Protein AF-A0A2U0UFP4-F1 (afdb_monomer)

Foldseek 3Di:
DAWAADDPDLLCVLVPDDAADKHKYAAAPVCVVVSVVSLVCCCVPPCVVVQKHKDKDAQNLQRMIMIHIHGVVVVVCCVVVVDPPCVCVVVDAPCNNPNDHDDHGDDGD

Radius of gyration: 13.56 Å; Cα contacts (8 Å, |Δi|>4): 170; chains: 1; bounding box: 33×25×34 Å

pLDDT: mean 94.62, std 3.1, range [79.69, 98.25]

Nearest PDB structures (foldseek):
  8b0j-assembly1_L  TM=6.362E-01  e=4.208E+00  Escherichia coli K-12
  8b8m-assembly1_B  TM=3.901E-01  e=4.791E+00  Mus musculus
  8b8q-assembly1_A  TM=4.947E-01  e=9.779E+00  Mus musculus
  7nfx-assembly1_y  TM=3.647E-01  e=8.589E+00  Homo sapiens

Solvent-accessible surface area (backbone atoms only — not comparable to full-atom values): 6210 Å² total; per-residue (Å²): 108,58,45,25,43,82,78,88,52,64,69,57,58,66,68,70,60,47,70,79,38,69,48,33,29,77,40,53,75,90,49,45,64,61,54,51,49,53,47,52,50,40,39,74,75,38,12,77,83,70,45,35,36,67,48,73,52,72,27,82,70,29,30,29,36,38,37,34,28,36,41,52,64,58,50,49,35,30,76,70,64,77,42,68,81,66,58,68,60,76,75,52,35,79,64,58,79,34,61,72,73,74,60,76,68,40,71,43,88

Structure (mmCIF, N/CA/C/O backbone):
data_AF-A0A2U0UFP4-F1
#
_entry.id   AF-A0A2U0UFP4-F1
#
loop_
_atom_site.group_PDB
_atom_site.id
_atom_site.type_symbol
_atom_site.label_atom_id
_atom_site.label_alt_id
_atom_site.label_comp_id
_atom_site.label_asym_id
_atom_site.label_entity_id
_atom_site.label_seq_id
_atom_site.pdbx_PDB_ins_code
_atom_site.Cartn_x
_atom_site.Cartn_y
_atom_site.Cartn_z
_atom_site.occupancy
_atom_site.B_iso_or_equiv
_atom_site.auth_seq_id
_atom_site.auth_comp_id
_atom_site.auth_asym_id
_atom_site.auth_atom_id
_atom_site.pdbx_PDB_model_num
ATOM 1 N N . MET A 1 1 ? 14.805 -4.153 5.432 1.00 79.69 1 MET A N 1
ATOM 2 C CA . MET A 1 1 ? 14.783 -3.542 4.094 1.00 79.69 1 MET A CA 1
ATOM 3 C C . MET A 1 1 ? 13.600 -4.099 3.324 1.00 79.69 1 MET A C 1
ATOM 5 O O . MET A 1 1 ? 13.512 -5.317 3.189 1.00 79.69 1 MET A O 1
ATOM 9 N N . PRO A 1 2 ? 12.617 -3.281 2.926 1.00 85.12 2 PRO A N 1
ATOM 10 C CA . PRO A 1 2 ? 11.565 -3.731 2.022 1.00 85.12 2 PRO A CA 1
ATOM 11 C C . PRO A 1 2 ? 12.150 -4.171 0.670 1.00 85.12 2 PRO A C 1
ATOM 13 O O . PRO A 1 2 ? 12.949 -3.468 0.051 1.00 85.12 2 PRO A O 1
ATOM 16 N N . LYS A 1 3 ? 11.717 -5.346 0.210 1.00 93.56 3 LYS A N 1
ATOM 17 C CA . LYS A 1 3 ? 12.024 -5.893 -1.115 1.00 93.56 3 LYS A CA 1
ATOM 18 C C . LYS A 1 3 ? 10.962 -5.444 -2.120 1.00 93.56 3 LYS A C 1
ATOM 20 O O . LYS A 1 3 ? 9.775 -5.420 -1.793 1.00 93.56 3 LYS A O 1
ATOM 25 N N . VAL A 1 4 ? 11.363 -5.125 -3.348 1.00 95.50 4 VAL A N 1
ATOM 26 C CA . VAL A 1 4 ? 10.435 -4.842 -4.451 1.00 95.50 4 VAL A CA 1
ATOM 27 C C . VAL A 1 4 ? 9.797 -6.147 -4.907 1.00 95.50 4 VAL A C 1
ATOM 29 O O . VAL A 1 4 ? 10.437 -6.995 -5.522 1.00 95.50 4 VAL A O 1
ATOM 32 N N . GLU A 1 5 ? 8.522 -6.334 -4.605 1.00 95.94 5 GLU A N 1
ATOM 33 C CA . GLU A 1 5 ? 7.801 -7.562 -4.910 1.00 95.94 5 GLU A CA 1
ATOM 34 C C . GLU A 1 5 ? 7.333 -7.593 -6.367 1.00 95.94 5 GLU A C 1
ATOM 36 O O . GLU A 1 5 ? 6.822 -6.607 -6.911 1.00 95.94 5 GLU A O 1
ATOM 41 N N . ARG A 1 6 ? 7.438 -8.766 -6.999 1.00 93.56 6 ARG A N 1
ATOM 42 C CA . ARG A 1 6 ? 6.805 -9.032 -8.291 1.00 93.56 6 ARG A CA 1
ATOM 43 C C . ARG A 1 6 ? 5.341 -9.408 -8.071 1.00 93.56 6 ARG A C 1
ATOM 45 O O . ARG A 1 6 ? 5.037 -10.503 -7.605 1.00 93.56 6 ARG A O 1
ATOM 52 N N . VAL A 1 7 ? 4.426 -8.518 -8.446 1.00 93.69 7 VAL A N 1
ATOM 53 C CA . VAL A 1 7 ? 2.986 -8.718 -8.233 1.00 93.69 7 VAL A CA 1
ATOM 54 C C . VAL A 1 7 ? 2.314 -9.252 -9.495 1.00 93.69 7 VAL A C 1
ATOM 56 O O . VAL A 1 7 ? 2.191 -8.551 -10.495 1.00 93.69 7 VAL A O 1
ATOM 59 N N . ILE A 1 8 ? 1.847 -10.501 -9.428 1.00 90.75 8 ILE A N 1
ATOM 60 C CA . ILE A 1 8 ? 1.061 -11.146 -10.497 1.00 90.75 8 ILE A CA 1
ATOM 61 C C . ILE A 1 8 ? -0.445 -10.949 -10.256 1.00 90.75 8 ILE A C 1
ATOM 63 O O . ILE A 1 8 ? -1.197 -10.686 -11.192 1.00 90.75 8 ILE A O 1
ATOM 67 N N . HIS A 1 9 ? -0.880 -11.014 -8.992 1.00 93.94 9 HIS A N 1
ATOM 68 C CA . HIS A 1 9 ? -2.282 -10.879 -8.583 1.00 93.94 9 HIS A CA 1
ATOM 69 C C . HIS A 1 9 ? -2.447 -9.734 -7.566 1.00 93.94 9 HIS A C 1
ATOM 71 O O . HIS A 1 9 ? -2.329 -9.966 -6.360 1.00 93.94 9 HIS A O 1
ATOM 77 N N . PRO A 1 10 ? -2.730 -8.495 -8.019 1.00 93.44 10 PRO A N 1
ATOM 78 C CA . PRO A 1 10 ? -2.808 -7.319 -7.147 1.00 93.44 10 PRO A CA 1
ATOM 79 C C . PRO A 1 10 ? -3.821 -7.446 -6.007 1.00 93.44 10 PRO A C 1
ATOM 81 O O . PRO A 1 10 ? -3.558 -7.023 -4.888 1.00 93.44 10 PRO A O 1
ATOM 84 N N . THR A 1 11 ? -4.969 -8.072 -6.264 1.00 94.06 11 THR A N 1
ATOM 85 C CA . THR A 1 11 ? -6.019 -8.269 -5.257 1.00 94.06 11 THR A CA 1
ATOM 86 C C . THR A 1 11 ? -5.564 -9.184 -4.124 1.00 94.06 11 THR A C 1
ATOM 88 O O . THR A 1 11 ? -5.787 -8.862 -2.959 1.00 94.06 11 THR A O 1
ATOM 91 N N . THR A 1 12 ? -4.898 -10.296 -4.443 1.00 95.31 12 THR A N 1
ATOM 92 C CA . THR A 1 12 ? -4.289 -11.197 -3.453 1.00 95.31 12 THR A CA 1
ATOM 93 C C . THR A 1 12 ? -3.202 -10.472 -2.671 1.00 95.31 12 THR A C 1
ATOM 95 O O . THR A 1 12 ? -3.215 -10.477 -1.444 1.00 95.31 12 THR A O 1
ATOM 98 N N . TRP A 1 13 ? -2.333 -9.744 -3.375 1.00 96.25 13 TRP A N 1
ATOM 99 C CA . TRP A 1 13 ? -1.244 -8.979 -2.772 1.00 96.25 13 TRP A CA 1
ATOM 100 C C . TRP A 1 13 ? -1.727 -7.959 -1.727 1.00 96.25 13 TRP A C 1
ATOM 102 O O . TRP A 1 13 ? -1.170 -7.890 -0.628 1.00 96.25 13 TRP A O 1
ATOM 112 N N . ILE A 1 14 ? -2.809 -7.236 -2.045 1.00 96.19 14 ILE A N 1
ATOM 113 C CA . ILE A 1 14 ? -3.509 -6.298 -1.153 1.00 96.19 14 ILE A CA 1
ATOM 114 C C . ILE A 1 14 ? -4.185 -7.038 0.008 1.00 96.19 14 ILE A C 1
ATOM 116 O O . ILE A 1 14 ? -4.130 -6.579 1.141 1.00 96.19 14 ILE A O 1
ATOM 120 N N . ARG A 1 15 ? -4.833 -8.183 -0.229 1.00 94.88 15 ARG A N 1
ATOM 121 C CA . ARG A 1 15 ? -5.566 -8.910 0.824 1.00 94.88 15 ARG A CA 1
ATOM 122 C C . ARG A 1 15 ? -4.656 -9.589 1.840 1.00 94.88 15 ARG A C 1
ATOM 124 O O . ARG A 1 15 ? -5.043 -9.697 3.001 1.00 94.88 15 ARG A O 1
ATOM 131 N N . GLU A 1 16 ? -3.479 -10.041 1.430 1.00 95.00 16 GLU A N 1
ATOM 132 C CA . GLU A 1 16 ? -2.573 -10.841 2.264 1.00 95.00 16 GLU A CA 1
ATOM 133 C C . GLU A 1 16 ? -1.566 -10.009 3.068 1.00 95.00 16 GLU A C 1
ATOM 135 O O . GLU A 1 16 ? -0.844 -10.559 3.889 1.00 95.00 16 GLU A O 1
ATOM 140 N N . ILE A 1 17 ? -1.507 -8.687 2.886 1.00 96.56 17 ILE A N 1
ATOM 141 C CA . ILE A 1 17 ? -0.658 -7.828 3.726 1.00 96.56 17 ILE A CA 1
ATOM 142 C C . ILE A 1 17 ? -1.103 -7.860 5.198 1.00 96.56 17 ILE A C 1
ATOM 144 O O . ILE A 1 17 ? -2.298 -7.784 5.492 1.00 96.56 17 ILE A O 1
ATOM 148 N N . HIS A 1 18 ? -0.167 -7.958 6.138 1.00 97.06 18 HIS A N 1
ATOM 149 C CA . HIS A 1 18 ? -0.463 -7.949 7.574 1.00 97.06 18 HIS A CA 1
ATOM 150 C C . HIS A 1 18 ? -0.327 -6.549 8.179 1.00 97.06 18 HIS A C 1
ATOM 152 O O . HIS A 1 18 ? 0.446 -5.734 7.689 1.00 97.06 18 HIS A O 1
ATOM 158 N N . VAL A 1 19 ? -1.065 -6.266 9.258 1.00 97.69 19 VAL A N 1
ATOM 159 C CA . VAL A 1 19 ? -0.928 -5.001 10.003 1.00 97.69 19 VAL A CA 1
ATOM 160 C C . VAL A 1 19 ? 0.533 -4.797 10.418 1.00 97.69 19 VAL A C 1
ATOM 162 O O . VAL A 1 19 ? 1.174 -5.725 10.904 1.00 97.69 19 VAL A O 1
ATOM 165 N N . GLY A 1 20 ? 1.056 -3.589 10.208 1.00 96.88 20 GLY A N 1
ATOM 166 C CA . GLY A 1 20 ? 2.456 -3.239 10.443 1.00 96.88 20 GLY A CA 1
ATOM 167 C C . GLY A 1 20 ? 3.401 -3.579 9.287 1.00 96.88 20 GLY A C 1
ATOM 168 O O . GLY A 1 20 ? 4.575 -3.217 9.340 1.00 96.88 20 GLY A O 1
ATOM 169 N N . GLN A 1 21 ? 2.925 -4.249 8.233 1.00 97.38 21 GLN A N 1
ATOM 170 C CA . GLN A 1 21 ? 3.750 -4.626 7.089 1.00 97.38 21 GLN A CA 1
ATOM 171 C C . GLN A 1 21 ? 3.775 -3.521 6.029 1.00 97.38 21 GLN A C 1
ATOM 173 O O . GLN A 1 21 ? 2.735 -2.976 5.656 1.00 97.38 21 GLN A O 1
ATOM 178 N N . LEU A 1 22 ? 4.972 -3.249 5.505 1.00 97.38 22 LEU A N 1
ATOM 179 C CA . LEU A 1 22 ? 5.208 -2.458 4.300 1.00 97.38 22 LEU A CA 1
ATOM 180 C C . LEU A 1 22 ? 5.466 -3.407 3.124 1.00 97.38 22 LEU A C 1
ATOM 182 O O . LEU A 1 22 ? 6.302 -4.303 3.236 1.00 97.38 22 LEU A O 1
ATOM 186 N N . LYS A 1 23 ? 4.785 -3.189 1.998 1.00 97.38 23 LYS A N 1
ATOM 187 C CA . LYS A 1 23 ? 5.077 -3.866 0.728 1.00 97.38 23 LYS A CA 1
ATOM 188 C C . LYS A 1 23 ? 5.280 -2.847 -0.382 1.00 97.38 23 LYS A C 1
ATOM 190 O O . LYS A 1 23 ? 4.606 -1.816 -0.408 1.00 97.38 23 LYS A O 1
ATOM 195 N N . ILE A 1 24 ? 6.187 -3.141 -1.310 1.00 97.69 24 ILE A N 1
ATOM 196 C CA . ILE A 1 24 ? 6.508 -2.264 -2.441 1.00 97.69 24 ILE A CA 1
ATOM 197 C C . ILE A 1 24 ? 6.477 -3.076 -3.729 1.00 97.69 24 ILE A C 1
ATOM 199 O O . ILE A 1 24 ? 6.933 -4.213 -3.756 1.00 97.69 24 ILE A O 1
ATOM 203 N N . THR A 1 25 ? 5.953 -2.499 -4.805 1.00 97.25 25 THR A N 1
ATOM 204 C CA . THR A 1 25 ? 5.999 -3.100 -6.140 1.00 97.25 25 THR A CA 1
ATOM 205 C C . THR A 1 25 ? 6.113 -2.030 -7.221 1.00 97.25 25 THR A C 1
ATOM 207 O O . THR A 1 25 ? 5.700 -0.882 -7.025 1.00 97.25 25 THR A O 1
ATOM 210 N N . ASN A 1 26 ? 6.657 -2.404 -8.376 1.00 96.81 26 ASN A N 1
ATOM 211 C CA . ASN A 1 26 ? 6.679 -1.536 -9.545 1.00 96.81 26 ASN A CA 1
ATOM 212 C C . ASN A 1 26 ? 5.297 -1.528 -10.205 1.00 96.81 26 ASN A C 1
ATOM 214 O O . ASN A 1 26 ? 4.739 -2.572 -10.544 1.00 96.81 26 ASN A O 1
ATOM 218 N N . VAL A 1 27 ? 4.748 -0.332 -10.400 1.00 95.38 27 VAL A N 1
ATOM 219 C CA . VAL A 1 27 ? 3.452 -0.105 -11.043 1.00 95.38 27 VAL A CA 1
ATOM 220 C C . VAL A 1 27 ? 3.650 1.006 -12.053 1.00 95.38 27 VAL A C 1
ATOM 222 O O . VAL A 1 27 ? 4.016 2.120 -11.689 1.00 95.38 27 VAL A O 1
ATOM 225 N N . SER A 1 28 ? 3.411 0.710 -13.325 1.00 93.88 28 SER A N 1
ATOM 226 C CA . SER A 1 28 ? 3.473 1.719 -14.375 1.00 93.88 28 SER A CA 1
ATOM 227 C C . SER A 1 28 ? 2.374 2.770 -14.195 1.00 93.88 28 SER A C 1
ATOM 229 O O . SER A 1 28 ? 1.303 2.500 -13.639 1.00 93.88 28 SER A O 1
ATOM 231 N N . LEU A 1 29 ? 2.632 3.991 -14.668 1.00 94.12 29 LEU A N 1
ATOM 232 C CA . LEU A 1 29 ? 1.746 5.135 -14.448 1.00 94.12 29 LEU A CA 1
ATOM 233 C C . LEU A 1 29 ? 0.318 4.905 -14.969 1.00 94.12 29 LEU A C 1
ATOM 235 O O . LEU A 1 29 ? -0.640 5.298 -14.306 1.00 94.12 29 LEU A O 1
ATOM 239 N N . ASP A 1 30 ? 0.171 4.215 -16.099 1.00 94.50 30 ASP A N 1
ATOM 240 C CA . ASP A 1 30 ? -1.113 3.831 -16.701 1.00 94.50 30 ASP A CA 1
ATOM 241 C C . ASP A 1 30 ? -1.936 2.879 -15.815 1.00 94.50 30 ASP A C 1
ATOM 243 O O . ASP A 1 30 ? -3.164 2.886 -15.868 1.00 94.50 30 ASP A O 1
ATOM 247 N N . LYS A 1 31 ? -1.282 2.104 -14.941 1.00 93.62 31 LYS A N 1
ATOM 248 C CA . LYS A 1 31 ? -1.933 1.152 -14.025 1.00 93.62 31 LYS A CA 1
ATOM 249 C C . LYS A 1 31 ? -2.168 1.712 -12.628 1.00 93.62 31 LYS A C 1
ATOM 251 O O . LYS A 1 31 ? -2.872 1.079 -11.837 1.00 93.62 31 LYS A O 1
ATOM 256 N N . ARG A 1 32 ? -1.627 2.895 -12.314 1.00 95.06 32 ARG A N 1
ATOM 257 C CA . ARG A 1 32 ? -1.739 3.538 -10.994 1.00 95.06 32 ARG A CA 1
ATOM 258 C C . ARG A 1 32 ? -3.186 3.589 -10.5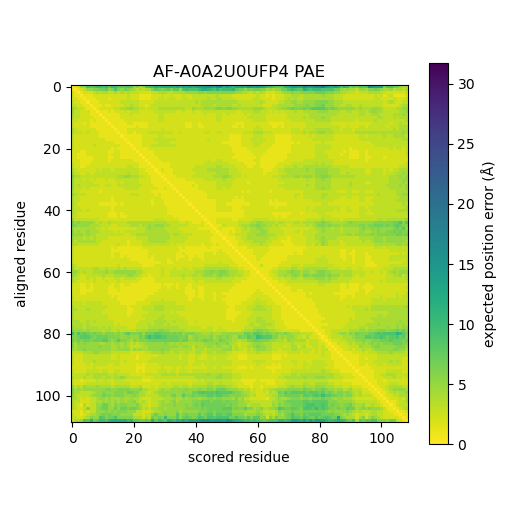10 1.00 95.06 32 ARG A C 1
ATOM 260 O O . ARG A 1 32 ? -3.471 3.166 -9.393 1.00 95.06 32 ARG A O 1
ATOM 267 N N . HIS A 1 33 ? -4.094 4.107 -11.336 1.00 95.56 33 HIS A N 1
ATOM 268 C CA . HIS A 1 33 ? -5.492 4.284 -10.938 1.00 95.56 33 HIS A CA 1
ATOM 269 C C . HIS A 1 33 ? -6.188 2.957 -10.642 1.00 95.56 33 HIS A C 1
ATOM 271 O O . HIS A 1 33 ? -6.930 2.875 -9.668 1.00 95.56 33 HIS A O 1
ATOM 277 N N . SER A 1 34 ? -5.888 1.901 -11.400 1.00 95.12 34 SER A N 1
ATOM 278 C CA . SER A 1 34 ? -6.426 0.565 -11.138 1.00 95.12 34 SER A CA 1
ATOM 279 C C . SER A 1 34 ? -6.013 0.050 -9.759 1.00 95.12 34 SER A C 1
ATOM 281 O O . SER A 1 34 ? -6.860 -0.435 -9.016 1.00 95.12 34 SER A O 1
ATOM 283 N N . PHE A 1 35 ? -4.739 0.199 -9.377 1.00 95.88 35 PHE A N 1
ATOM 284 C CA . PHE A 1 35 ? -4.269 -0.192 -8.042 1.00 95.88 35 PHE A CA 1
ATOM 285 C C . PHE A 1 35 ? -4.914 0.638 -6.931 1.00 95.88 35 PHE A C 1
ATOM 287 O O . PHE A 1 35 ? -5.369 0.078 -5.936 1.00 95.88 35 PHE A O 1
ATOM 294 N N . VAL A 1 36 ? -4.984 1.959 -7.108 1.00 94.81 36 VAL A N 1
ATOM 295 C CA . VAL A 1 36 ? -5.617 2.854 -6.129 1.00 94.81 36 VAL A CA 1
ATOM 296 C C . VAL A 1 36 ? -7.080 2.473 -5.919 1.00 94.81 36 VAL A C 1
ATOM 298 O O . VAL A 1 36 ? -7.504 2.334 -4.776 1.00 94.81 36 VAL A O 1
ATOM 301 N N . ASN A 1 37 ? -7.824 2.213 -6.996 1.00 97.06 37 ASN A N 1
ATOM 302 C CA . ASN A 1 37 ? -9.220 1.792 -6.905 1.00 97.06 37 ASN A CA 1
ATOM 303 C C . ASN A 1 37 ? -9.362 0.459 -6.161 1.00 97.06 37 ASN A C 1
ATOM 305 O O . ASN A 1 37 ? -10.199 0.358 -5.273 1.00 97.06 37 ASN A O 1
ATOM 309 N N . MET A 1 38 ? -8.501 -0.530 -6.433 1.00 96.56 38 MET A N 1
ATOM 310 C CA . MET A 1 38 ? -8.523 -1.804 -5.700 1.00 96.56 38 MET A CA 1
ATOM 311 C C . MET A 1 38 ? -8.279 -1.624 -4.195 1.00 96.56 38 MET A C 1
ATOM 313 O O . MET A 1 38 ? -8.911 -2.303 -3.388 1.00 96.56 38 MET A O 1
ATOM 317 N N . ILE A 1 39 ? -7.378 -0.716 -3.808 1.00 97.44 39 ILE A N 1
ATOM 318 C CA . ILE A 1 39 ? -7.100 -0.404 -2.398 1.00 97.44 39 ILE A CA 1
ATOM 319 C C . ILE A 1 39 ? -8.295 0.314 -1.762 1.00 97.44 39 ILE A C 1
ATOM 321 O O . ILE A 1 39 ? -8.716 -0.044 -0.662 1.00 97.44 39 ILE A O 1
ATOM 325 N N . SER A 1 40 ? -8.877 1.296 -2.454 1.00 96.62 40 SER A N 1
ATOM 326 C CA . SER A 1 40 ? -10.077 2.002 -1.996 1.00 96.62 40 SER A CA 1
ATOM 327 C C . SER A 1 40 ? -11.264 1.054 -1.817 1.00 96.62 40 SER A C 1
ATOM 329 O O . SER A 1 40 ? -11.919 1.093 -0.774 1.00 96.62 40 SER A O 1
ATOM 331 N N . ASP A 1 41 ? -11.501 0.166 -2.781 1.00 97.00 41 ASP A N 1
ATOM 332 C CA . ASP A 1 41 ? -12.551 -0.851 -2.717 1.00 97.00 41 ASP A CA 1
ATOM 333 C C . ASP A 1 41 ? -12.296 -1.842 -1.578 1.00 97.00 41 ASP A C 1
ATOM 335 O O . ASP A 1 41 ? -13.214 -2.168 -0.826 1.00 97.00 41 ASP A O 1
ATOM 339 N N . TYR A 1 42 ? -11.045 -2.276 -1.381 1.00 97.19 42 TYR A N 1
ATOM 340 C CA . TYR A 1 42 ? -10.675 -3.112 -0.240 1.00 97.19 42 TYR A CA 1
ATOM 341 C C . TYR A 1 42 ? -10.999 -2.424 1.091 1.00 97.19 42 TYR A C 1
ATOM 343 O O . TYR A 1 42 ? -11.707 -2.996 1.920 1.00 97.19 42 TYR A O 1
ATOM 351 N N . ASN A 1 43 ? -10.536 -1.189 1.290 1.00 97.31 43 ASN A N 1
ATOM 352 C CA . ASN A 1 43 ? -10.753 -0.448 2.533 1.00 97.31 43 ASN A CA 1
ATOM 353 C C . ASN A 1 43 ? -12.244 -0.226 2.811 1.00 97.31 43 ASN A C 1
ATOM 355 O O . ASN A 1 43 ? -12.682 -0.371 3.951 1.00 97.31 43 ASN A O 1
ATOM 359 N N . ARG A 1 44 ? -13.030 0.086 1.774 1.00 95.75 44 ARG A N 1
ATOM 360 C CA . ARG A 1 44 ? -14.473 0.318 1.886 1.00 95.75 44 ARG A CA 1
ATOM 361 C C . ARG A 1 44 ? -15.258 -0.963 2.164 1.00 95.75 44 ARG A C 1
ATOM 363 O O . ARG A 1 44 ? -16.155 -0.944 3.001 1.00 95.75 4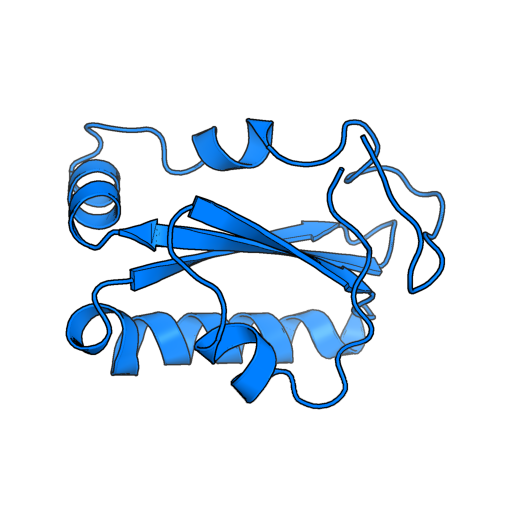4 ARG A O 1
ATOM 370 N N . SER A 1 45 ? -14.976 -2.045 1.440 1.00 93.69 45 SER A N 1
ATOM 371 C CA . SER A 1 45 ? -15.792 -3.267 1.480 1.00 93.69 45 SER A CA 1
ATOM 372 C C . SER A 1 45 ? -15.319 -4.290 2.507 1.00 93.69 45 SER A C 1
ATOM 374 O O . SER A 1 45 ? -16.138 -5.029 3.043 1.00 93.69 45 SER A O 1
ATOM 376 N N . TRP A 1 46 ? -14.014 -4.356 2.768 1.00 93.94 46 TRP A N 1
ATOM 377 C CA . TRP A 1 46 ? -13.398 -5.414 3.570 1.00 93.94 46 TRP A CA 1
ATOM 378 C C . TRP A 1 46 ? -12.595 -4.903 4.757 1.00 93.94 46 TRP A C 1
ATOM 380 O O . TRP A 1 46 ? -12.401 -5.676 5.689 1.00 93.94 46 TRP A O 1
ATOM 390 N N . GLY A 1 47 ? -12.153 -3.643 4.764 1.00 93.75 47 GLY A N 1
ATOM 391 C CA . GLY A 1 47 ? -11.222 -3.148 5.781 1.00 93.75 47 GLY A CA 1
ATOM 392 C C . GLY A 1 47 ? -11.729 -3.333 7.214 1.00 93.75 47 GLY A C 1
ATOM 393 O O . GLY A 1 47 ? -11.043 -3.915 8.052 1.00 93.75 47 GLY A O 1
ATOM 394 N N . ALA A 1 48 ? -12.987 -2.955 7.467 1.00 92.75 48 ALA A N 1
ATOM 395 C CA . ALA A 1 48 ? -13.622 -3.134 8.774 1.00 92.75 48 ALA A CA 1
ATOM 396 C C . ALA A 1 48 ? -13.810 -4.615 9.156 1.00 92.75 48 ALA A C 1
ATOM 398 O O . ALA A 1 48 ? -13.568 -4.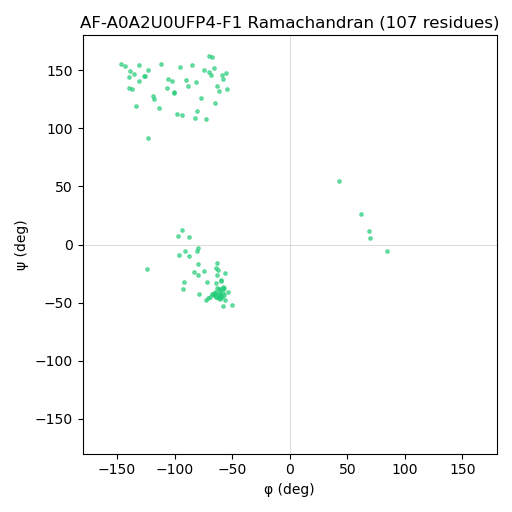988 10.299 1.00 92.75 48 ALA A O 1
ATOM 399 N N . ILE A 1 49 ? -14.199 -5.467 8.199 1.00 94.12 49 ILE A N 1
ATOM 400 C CA . ILE A 1 49 ? -14.409 -6.910 8.421 1.00 94.12 49 ILE A CA 1
ATOM 401 C C . ILE A 1 49 ? -13.078 -7.610 8.715 1.00 94.12 49 ILE A C 1
ATOM 403 O O . ILE A 1 49 ? -12.992 -8.450 9.604 1.00 94.12 49 ILE A O 1
ATOM 407 N N . ALA A 1 50 ? -12.031 -7.256 7.971 1.00 94.25 50 ALA A N 1
ATOM 408 C CA . ALA A 1 50 ? -10.692 -7.814 8.112 1.00 94.25 50 ALA A CA 1
ATOM 409 C C . ALA A 1 50 ? -9.894 -7.185 9.266 1.00 94.25 50 ALA A C 1
ATOM 411 O O . ALA A 1 50 ? -8.770 -7.611 9.532 1.00 94.25 50 ALA A O 1
ATOM 412 N N . GLY A 1 51 ? -10.436 -6.154 9.920 1.00 96.19 51 GLY A N 1
ATOM 413 C CA . GLY A 1 51 ? -9.782 -5.447 11.013 1.00 96.19 51 GLY A CA 1
ATOM 414 C C . GLY A 1 51 ? -8.562 -4.612 10.599 1.00 96.19 51 GLY A C 1
ATOM 415 O O . GLY A 1 51 ? -7.844 -4.140 11.485 1.00 96.19 51 GLY A O 1
ATOM 416 N N . LYS A 1 52 ? -8.322 -4.399 9.298 1.00 96.81 52 LYS A N 1
ATOM 417 C CA . LYS A 1 52 ? -7.128 -3.722 8.769 1.00 96.81 52 LYS A CA 1
ATOM 418 C C . LYS A 1 52 ? -7.449 -2.789 7.607 1.00 96.81 52 LYS A C 1
ATOM 420 O O . LYS A 1 52 ? -8.280 -3.105 6.762 1.00 96.81 52 LYS A O 1
ATOM 425 N N . PHE A 1 53 ? -6.735 -1.674 7.532 1.00 97.94 53 PHE A N 1
ATOM 426 C CA . PHE A 1 53 ? -6.855 -0.686 6.460 1.00 97.94 53 PHE A CA 1
ATOM 427 C C . PHE A 1 53 ? -5.509 -0.485 5.782 1.00 97.94 53 PHE A C 1
ATOM 429 O O . PHE A 1 53 ? -4.465 -0.665 6.400 1.00 97.94 53 PHE A O 1
ATOM 436 N N . ILE A 1 54 ? -5.533 -0.148 4.498 1.00 98.12 54 ILE A N 1
ATOM 437 C CA . ILE A 1 54 ? -4.339 -0.051 3.666 1.00 98.12 54 ILE A CA 1
ATOM 438 C C . ILE A 1 54 ? -4.122 1.399 3.260 1.00 98.12 54 ILE A C 1
ATOM 440 O O . ILE A 1 54 ? -4.930 1.983 2.535 1.00 98.12 54 ILE A O 1
ATOM 444 N N . HIS A 1 55 ? -2.992 1.941 3.691 1.00 98.06 55 HIS A N 1
ATOM 445 C CA . HIS A 1 55 ? -2.422 3.172 3.173 1.00 98.06 55 HIS A CA 1
ATOM 446 C C . HIS A 1 55 ? -1.591 2.897 1.937 1.00 98.06 55 HIS A C 1
ATOM 448 O O . HIS A 1 55 ? -1.059 1.799 1.764 1.00 98.06 55 HIS A O 1
ATOM 454 N N . TYR A 1 56 ? -1.446 3.907 1.085 1.00 97.62 56 TYR A N 1
ATOM 455 C CA . TYR A 1 56 ? -0.603 3.799 -0.094 1.00 97.62 56 TYR A CA 1
ATOM 456 C C . TYR A 1 56 ? 0.143 5.095 -0.403 1.00 97.62 56 TYR A C 1
ATOM 458 O O . TYR A 1 56 ? -0.301 6.197 -0.079 1.00 97.62 56 TYR A O 1
ATOM 466 N N . SER A 1 57 ? 1.282 4.955 -1.073 1.00 97.56 57 SER A N 1
ATOM 467 C CA . SER A 1 57 ? 2.028 6.059 -1.670 1.00 97.56 57 SER A CA 1
ATOM 468 C C . SER A 1 57 ? 2.559 5.621 -3.024 1.00 97.56 57 SER A C 1
ATOM 470 O O . SER A 1 57 ? 3.086 4.519 -3.164 1.00 97.56 57 SER A O 1
ATOM 472 N N . TYR A 1 58 ? 2.406 6.474 -4.030 1.00 97.50 58 TYR A N 1
ATOM 473 C CA . TYR A 1 58 ? 2.863 6.198 -5.386 1.00 97.50 58 TYR A CA 1
ATOM 474 C C . TYR A 1 58 ? 3.910 7.229 -5.796 1.00 97.50 58 TYR A C 1
ATOM 476 O O . TYR A 1 58 ? 3.641 8.430 -5.760 1.00 97.50 58 TYR A O 1
ATOM 484 N N . ASN A 1 59 ? 5.080 6.762 -6.224 1.00 96.75 59 ASN A N 1
ATOM 485 C CA . ASN A 1 59 ? 6.093 7.601 -6.848 1.00 96.75 59 ASN A CA 1
ATOM 486 C C . ASN A 1 59 ? 5.918 7.547 -8.373 1.00 96.75 59 ASN A C 1
ATOM 488 O O . ASN A 1 59 ? 6.184 6.526 -9.008 1.00 96.75 59 ASN A O 1
ATOM 492 N N . SER A 1 60 ? 5.501 8.672 -8.958 1.00 93.62 60 SER A N 1
ATOM 493 C CA . SER A 1 60 ? 5.281 8.807 -10.400 1.00 93.62 60 SER A CA 1
ATOM 494 C C . SER A 1 60 ? 6.552 8.897 -11.231 1.00 93.62 60 SER A C 1
ATOM 496 O O . SER A 1 60 ? 6.494 8.601 -12.418 1.00 93.62 60 SER A O 1
ATOM 498 N N . TYR A 1 61 ? 7.678 9.300 -10.642 1.00 91.56 61 TYR A N 1
ATOM 499 C CA . TYR A 1 61 ? 8.955 9.357 -11.351 1.00 91.56 61 TYR A CA 1
ATOM 500 C C .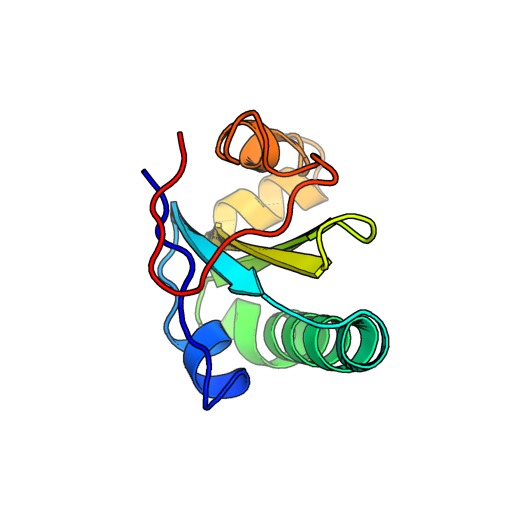 TYR A 1 61 ? 9.590 7.977 -11.468 1.00 91.56 61 TYR A C 1
ATOM 502 O O . TYR A 1 61 ? 10.106 7.622 -12.517 1.00 91.56 61 TYR A O 1
ATOM 510 N N . GLY A 1 62 ? 9.538 7.214 -10.379 1.00 93.25 62 GLY A N 1
ATOM 511 C CA . GLY A 1 62 ? 10.151 5.898 -10.273 1.00 93.25 62 GLY A CA 1
ATOM 512 C C . GLY A 1 62 ? 9.207 4.724 -10.533 1.00 93.25 62 GLY A C 1
ATOM 513 O O . GLY A 1 62 ? 9.607 3.596 -10.251 1.00 93.25 62 GLY A O 1
ATOM 514 N N . CYS A 1 63 ? 7.971 4.996 -10.976 1.00 95.19 63 CYS A N 1
ATOM 515 C CA . CYS A 1 63 ? 6.902 4.033 -11.281 1.00 95.19 63 CYS A CA 1
ATOM 516 C C . CYS A 1 63 ? 6.749 2.903 -10.248 1.00 95.19 63 CYS A C 1
ATOM 518 O O . CYS A 1 63 ? 6.786 1.716 -10.582 1.00 95.19 63 CYS A O 1
ATOM 520 N N . ARG A 1 64 ? 6.575 3.265 -8.971 1.00 95.44 64 ARG A N 1
ATOM 521 C CA . ARG A 1 64 ? 6.418 2.295 -7.874 1.00 95.44 64 ARG A CA 1
ATOM 522 C C . ARG A 1 64 ? 5.345 2.700 -6.878 1.00 95.44 64 ARG A C 1
ATOM 524 O O . ARG A 1 64 ? 5.108 3.884 -6.629 1.00 95.44 64 ARG A O 1
ATOM 531 N N . LEU A 1 65 ? 4.722 1.689 -6.293 1.00 97.56 65 LEU A N 1
ATOM 532 C CA . LEU A 1 65 ? 3.674 1.792 -5.294 1.00 97.56 65 LEU A CA 1
ATOM 533 C C . LEU A 1 65 ? 4.154 1.131 -4.005 1.00 97.56 65 LEU A C 1
ATOM 535 O O . LEU A 1 65 ? 4.557 -0.031 -4.016 1.00 97.56 65 LEU A O 1
ATOM 539 N N . ALA A 1 66 ? 4.055 1.857 -2.900 1.00 97.81 66 ALA A N 1
ATOM 540 C CA . ALA A 1 66 ? 4.131 1.296 -1.564 1.00 97.81 66 ALA A CA 1
ATOM 541 C C . ALA A 1 66 ? 2.729 1.189 -0.974 1.00 97.81 66 ALA A C 1
ATOM 543 O O . ALA A 1 66 ? 1.917 2.105 -1.138 1.00 97.81 66 ALA A O 1
ATOM 544 N N . ILE A 1 67 ? 2.477 0.100 -0.255 1.00 98.12 67 ILE A N 1
ATOM 545 C CA . ILE A 1 67 ? 1.299 -0.064 0.590 1.00 98.12 67 ILE A CA 1
ATOM 546 C C . ILE A 1 67 ? 1.720 -0.419 2.012 1.00 98.12 67 ILE A C 1
ATOM 548 O O . ILE A 1 67 ? 2.693 -1.145 2.220 1.00 98.12 67 ILE A O 1
ATOM 552 N N . TYR A 1 68 ? 0.971 0.077 2.987 1.00 98.25 68 TYR A N 1
ATOM 553 C CA . TYR A 1 68 ? 1.202 -0.194 4.399 1.00 98.25 68 TYR A CA 1
ATOM 554 C C . TYR A 1 68 ? -0.124 -0.474 5.090 1.00 98.25 68 TYR A C 1
ATOM 556 O O . TYR A 1 68 ? -1.094 0.250 4.874 1.00 98.25 68 TYR A O 1
ATOM 564 N N . ALA A 1 69 ? -0.181 -1.527 5.901 1.00 98.06 69 ALA A N 1
ATOM 565 C CA . ALA A 1 69 ? -1.412 -1.897 6.586 1.00 98.06 69 ALA A CA 1
ATOM 566 C C . ALA A 1 69 ? -1.423 -1.431 8.042 1.00 98.06 69 ALA A C 1
ATOM 568 O O . ALA A 1 69 ? -0.506 -1.720 8.809 1.00 98.06 69 ALA A O 1
ATOM 569 N N . VAL A 1 70 ? -2.512 -0.776 8.430 1.00 97.94 70 VAL A N 1
ATOM 570 C CA . VAL A 1 70 ? -2.784 -0.300 9.789 1.00 97.94 70 VAL A CA 1
ATOM 571 C C . VAL A 1 70 ? -3.941 -1.071 10.405 1.00 97.94 70 VAL A C 1
ATOM 573 O O . VAL A 1 70 ? -4.796 -1.622 9.704 1.00 97.94 70 VAL A O 1
ATOM 576 N N . SER A 1 71 ? -3.969 -1.124 11.734 1.00 97.50 71 SER A N 1
ATOM 577 C CA . SER A 1 71 ? -5.091 -1.716 12.462 1.00 97.50 71 SER A CA 1
ATOM 578 C C . SER A 1 71 ? -6.343 -0.839 12.361 1.00 97.50 71 SER A C 1
ATOM 580 O O . SER A 1 71 ? -6.269 0.355 12.074 1.00 97.50 71 SER A O 1
ATOM 582 N N . SER A 1 72 ? -7.511 -1.415 12.649 1.00 96.19 72 SER A N 1
ATOM 583 C CA . SER A 1 72 ? -8.750 -0.631 12.770 1.00 96.19 72 SER A CA 1
ATOM 584 C C . SER A 1 72 ? -8.684 0.431 13.864 1.00 96.19 72 SER A C 1
ATOM 586 O O . SER A 1 72 ? -9.341 1.457 13.741 1.00 96.19 72 SER A O 1
ATOM 588 N N . GLU A 1 73 ? -7.918 0.186 14.927 1.00 96.12 73 GLU A N 1
ATOM 589 C CA . GLU A 1 73 ? -7.770 1.143 16.021 1.00 96.12 73 GLU A CA 1
ATOM 590 C C . GLU A 1 73 ? -6.912 2.337 15.600 1.00 96.12 73 GLU A C 1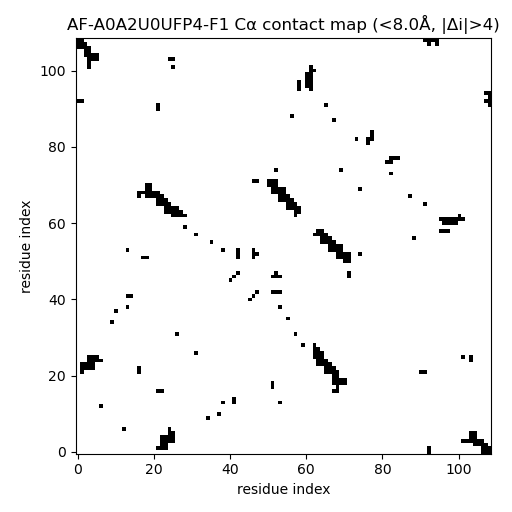
ATOM 592 O O . GLU A 1 73 ? -7.344 3.478 15.726 1.00 96.12 73 GLU A O 1
ATOM 597 N N . GLU A 1 74 ? -5.760 2.074 14.978 1.00 96.06 74 GLU A N 1
ATOM 598 C CA . GLU A 1 74 ? -4.909 3.117 14.392 1.00 96.06 74 GLU A CA 1
ATOM 599 C C . GLU A 1 74 ? -5.688 3.929 13.349 1.00 96.06 74 GLU A C 1
ATOM 601 O O . GLU A 1 74 ? -5.670 5.157 13.384 1.00 96.06 74 GLU A O 1
ATOM 606 N N . ARG A 1 75 ? -6.496 3.268 12.505 1.00 95.69 75 ARG A N 1
ATOM 607 C CA . ARG A 1 75 ? -7.351 3.970 11.542 1.00 95.69 75 ARG A CA 1
ATOM 608 C C . ARG A 1 75 ? -8.375 4.895 12.207 1.00 95.69 75 ARG A C 1
ATOM 610 O O . ARG A 1 75 ? -8.657 5.966 11.676 1.00 95.69 75 ARG A O 1
ATOM 617 N N . LYS A 1 76 ? -8.967 4.509 13.340 1.00 95.81 76 LYS A N 1
ATOM 618 C CA . LYS A 1 76 ? -9.900 5.385 14.073 1.00 95.81 76 LYS A CA 1
ATOM 619 C C . LYS A 1 76 ? -9.183 6.608 14.637 1.00 95.81 76 LYS A C 1
ATOM 621 O O . LYS A 1 76 ? -9.703 7.711 14.502 1.00 95.81 76 LYS A O 1
ATOM 626 N N . GLN A 1 77 ? -7.996 6.417 15.207 1.00 96.19 77 GLN A N 1
ATOM 627 C CA . GLN A 1 77 ? -7.171 7.509 15.731 1.00 96.19 77 GLN A CA 1
ATOM 628 C C . GLN A 1 77 ? -6.799 8.510 14.627 1.00 96.19 77 GLN A C 1
ATOM 630 O O . GLN A 1 77 ? -6.934 9.717 14.823 1.00 96.19 77 GLN A O 1
ATOM 635 N N . GLU A 1 78 ? -6.438 8.025 13.435 1.00 95.00 78 GLU A N 1
ATOM 636 C CA . GLU A 1 78 ? -6.179 8.873 12.262 1.00 95.00 78 GLU A CA 1
ATOM 637 C C . GLU A 1 78 ? -7.419 9.686 11.861 1.00 95.00 78 GLU A C 1
ATOM 639 O O . GLU A 1 78 ? -7.338 10.895 11.643 1.00 95.00 78 GLU A O 1
ATOM 644 N N . LEU A 1 79 ? -8.593 9.042 11.794 1.00 93.19 79 LEU A N 1
ATOM 645 C CA . LEU A 1 79 ? -9.856 9.706 11.445 1.00 93.19 79 LEU A CA 1
ATOM 646 C C . LEU A 1 79 ? -10.269 10.758 12.487 1.00 93.19 79 LEU A C 1
ATOM 648 O O . LEU A 1 79 ? -10.829 11.795 12.123 1.00 93.19 79 LEU A O 1
ATOM 652 N N . ASN A 1 80 ? -9.948 10.520 13.759 1.00 95.69 80 ASN A N 1
ATOM 653 C CA . ASN A 1 80 ? -10.137 11.469 14.855 1.00 95.69 80 ASN A CA 1
ATOM 654 C C . ASN A 1 80 ? -9.041 12.547 14.924 1.00 95.69 80 ASN A C 1
ATOM 656 O O . ASN A 1 80 ? -9.144 13.459 15.743 1.00 95.69 80 ASN A O 1
ATOM 660 N N . LYS A 1 81 ? -8.018 12.480 14.057 1.00 92.50 81 LYS A N 1
ATOM 661 C CA . LYS A 1 81 ? -6.843 13.370 14.041 1.00 92.50 81 LYS A CA 1
ATOM 662 C C . LYS A 1 81 ? -5.999 13.302 15.320 1.00 92.50 81 LYS A C 1
ATOM 664 O O . LYS A 1 81 ? -5.316 14.262 15.666 1.00 92.50 81 LYS A O 1
ATOM 669 N N . GLU A 1 82 ? -6.049 12.172 16.017 1.00 92.75 82 GLU A N 1
ATOM 670 C CA . GLU A 1 82 ? -5.219 11.879 17.192 1.00 92.75 82 GLU A CA 1
ATOM 671 C C . GLU A 1 82 ? -3.807 11.437 16.778 1.00 92.75 82 GLU A C 1
ATOM 673 O O . GLU A 1 82 ? -2.839 11.635 17.513 1.00 92.75 82 GLU A O 1
ATOM 678 N N . THR A 1 83 ? -3.681 10.870 15.576 1.00 90.88 83 THR A N 1
ATOM 679 C CA . THR A 1 83 ? -2.420 10.458 14.957 1.00 90.88 83 THR A CA 1
ATOM 680 C C . THR A 1 83 ? -2.322 10.976 13.522 1.00 90.88 83 THR A C 1
ATOM 682 O O . THR A 1 83 ? -3.328 11.240 12.861 1.00 90.88 83 THR A O 1
ATOM 685 N N . ASP A 1 84 ? -1.091 11.152 13.036 1.00 90.38 84 ASP A N 1
ATOM 686 C CA . ASP A 1 84 ? -0.829 11.557 11.654 1.00 90.38 84 ASP A CA 1
ATOM 687 C C . ASP A 1 84 ? -0.921 10.351 10.703 1.00 90.38 84 ASP A C 1
ATOM 689 O O . ASP A 1 84 ? -0.072 9.457 10.741 1.00 90.38 84 ASP A O 1
ATOM 693 N N . GLU A 1 85 ? -1.911 10.369 9.804 1.00 88.94 85 GLU A N 1
ATOM 694 C CA . GLU A 1 85 ? -2.087 9.400 8.709 1.00 88.94 85 GLU A CA 1
ATOM 695 C C . GLU A 1 85 ? -0.844 9.308 7.802 1.00 88.94 85 GLU A C 1
ATOM 697 O O . GLU A 1 85 ? -0.604 8.295 7.149 1.00 88.94 85 GLU A O 1
ATOM 702 N N . GLY A 1 86 ? -0.016 10.354 7.746 1.00 92.31 86 GLY A N 1
ATOM 703 C CA . GLY A 1 86 ? 1.229 10.390 6.987 1.00 92.31 86 GLY A CA 1
ATOM 704 C C . GLY A 1 86 ? 2.414 9.697 7.659 1.00 92.31 86 GLY A C 1
ATOM 705 O O . GLY A 1 86 ? 3.375 9.366 6.960 1.00 92.31 86 GLY A O 1
ATOM 706 N N . LYS A 1 87 ? 2.358 9.422 8.969 1.00 94.06 87 LYS A N 1
ATOM 707 C CA . LYS A 1 87 ? 3.510 8.958 9.762 1.00 94.06 87 LYS A CA 1
ATOM 708 C C . LYS A 1 87 ? 4.108 7.647 9.263 1.00 94.06 87 LYS A C 1
ATOM 710 O O . LYS A 1 87 ? 5.311 7.421 9.357 1.00 94.06 87 LYS A O 1
ATOM 715 N N . TRP A 1 88 ? 3.301 6.754 8.691 1.00 95.44 88 TRP A N 1
ATOM 716 C CA . TRP A 1 88 ? 3.823 5.499 8.146 1.00 95.44 88 TRP A CA 1
ATOM 717 C C . TRP A 1 88 ? 4.815 5.712 6.995 1.00 95.44 88 TRP A C 1
ATOM 719 O O . TRP A 1 88 ? 5.636 4.829 6.757 1.00 95.44 88 TRP A O 1
ATOM 729 N N . LYS A 1 89 ? 4.789 6.867 6.311 1.00 96.19 89 LYS A N 1
ATOM 730 C CA . LYS A 1 89 ? 5.727 7.186 5.224 1.00 96.19 89 LYS A CA 1
ATOM 731 C C . LYS A 1 89 ? 7.175 7.276 5.700 1.00 96.19 89 LYS A C 1
ATOM 733 O O . LYS A 1 89 ? 8.062 7.090 4.880 1.00 96.19 89 LYS A O 1
ATOM 738 N N . GLU A 1 90 ? 7.417 7.474 6.996 1.00 94.88 90 GLU A N 1
ATOM 739 C CA . GLU A 1 90 ? 8.753 7.382 7.610 1.00 94.88 90 GLU A CA 1
ATOM 740 C C . GLU A 1 90 ? 9.358 5.971 7.509 1.00 94.88 90 GLU A C 1
ATOM 742 O O . GLU A 1 90 ? 10.554 5.799 7.703 1.00 94.88 90 GLU A O 1
ATOM 747 N N . LYS A 1 91 ? 8.539 4.952 7.207 1.00 94.62 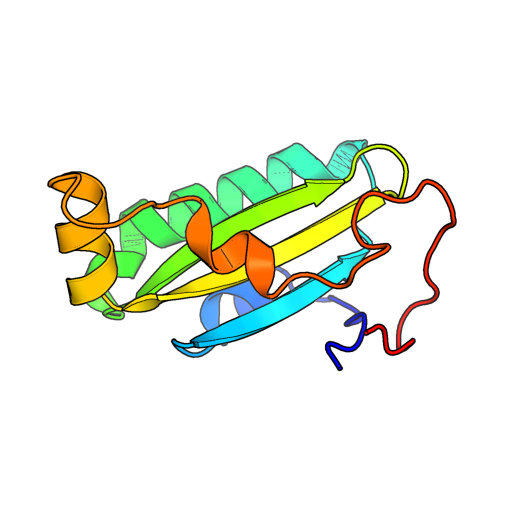91 LYS A N 1
ATOM 748 C CA . LYS A 1 91 ? 8.980 3.566 6.989 1.00 94.62 91 LYS A CA 1
ATOM 749 C C . LYS A 1 91 ? 9.396 3.293 5.544 1.00 94.62 91 LYS A C 1
ATOM 751 O O . LYS A 1 91 ? 9.857 2.193 5.253 1.00 94.62 91 LYS A O 1
ATOM 756 N N . LEU A 1 92 ? 9.136 4.227 4.627 1.00 96.38 92 LEU A N 1
ATOM 757 C CA . LEU A 1 92 ? 9.527 4.076 3.231 1.00 96.38 92 LEU A CA 1
ATOM 758 C C . LEU A 1 92 ? 11.046 4.189 3.102 1.00 96.38 92 LEU A C 1
ATOM 760 O O . LEU A 1 92 ? 11.637 4.989 3.827 1.00 96.38 92 LEU A O 1
ATOM 764 N N . PRO A 1 93 ? 11.646 3.482 2.130 1.00 95.31 93 PRO A N 1
ATOM 765 C CA . PRO A 1 93 ? 13.051 3.673 1.825 1.00 95.31 93 PRO A CA 1
ATOM 766 C C . PRO A 1 93 ? 13.392 5.123 1.508 1.00 95.31 93 PRO A C 1
ATOM 768 O O . PRO A 1 93 ? 12.581 5.852 0.922 1.00 95.31 93 PRO A O 1
ATOM 771 N N . ILE A 1 94 ? 14.607 5.535 1.853 1.00 93.44 94 ILE A N 1
ATOM 772 C CA . ILE A 1 94 ? 15.083 6.919 1.731 1.00 93.44 94 ILE A CA 1
ATOM 773 C C . ILE A 1 94 ? 14.989 7.396 0.277 1.00 93.44 94 ILE A C 1
ATOM 775 O O . ILE A 1 94 ? 14.604 8.535 0.003 1.00 93.44 94 ILE A O 1
ATOM 779 N N . ASP A 1 95 ? 15.291 6.517 -0.676 1.00 93.56 95 ASP A N 1
ATOM 780 C CA . ASP A 1 95 ? 15.244 6.798 -2.107 1.00 93.56 95 ASP A CA 1
ATOM 781 C C . ASP A 1 95 ? 13.903 6.418 -2.763 1.00 93.56 95 ASP A C 1
ATOM 783 O O . ASP A 1 95 ? 13.783 6.457 -3.991 1.00 93.56 95 ASP A O 1
ATOM 787 N N . PHE A 1 96 ? 12.855 6.121 -1.979 1.00 96.00 96 PHE A N 1
ATOM 788 C CA . PHE A 1 96 ? 11.544 5.713 -2.498 1.00 96.00 96 PHE A CA 1
ATOM 789 C C . PHE A 1 96 ? 10.969 6.704 -3.515 1.00 96.00 96 PHE A C 1
ATOM 791 O O . PHE A 1 96 ? 10.425 6.283 -4.536 1.00 96.00 96 PHE A O 1
ATOM 798 N N . TYR A 1 97 ? 11.105 8.012 -3.266 1.00 95.81 97 TYR A N 1
ATOM 799 C CA . TYR A 1 97 ? 10.634 9.083 -4.159 1.00 95.81 97 TYR A CA 1
ATOM 800 C C . TYR A 1 97 ? 11.658 9.485 -5.237 1.00 95.81 97 TYR A C 1
ATOM 802 O O . TYR A 1 97 ? 11.445 10.447 -5.978 1.00 95.81 97 TYR A O 1
ATOM 810 N N . GLY A 1 98 ? 12.770 8.756 -5.345 1.00 94.62 98 GLY A N 1
ATOM 811 C CA . GLY A 1 98 ? 13.798 8.963 -6.355 1.00 94.62 98 GLY A CA 1
ATOM 812 C C . GLY A 1 98 ? 13.324 8.634 -7.772 1.00 94.62 98 GLY A C 1
ATOM 813 O O . GLY A 1 98 ? 12.345 7.921 -7.992 1.00 94.62 98 GLY A O 1
ATOM 814 N N . LYS A 1 99 ? 14.046 9.157 -8.767 1.00 92.69 99 LYS A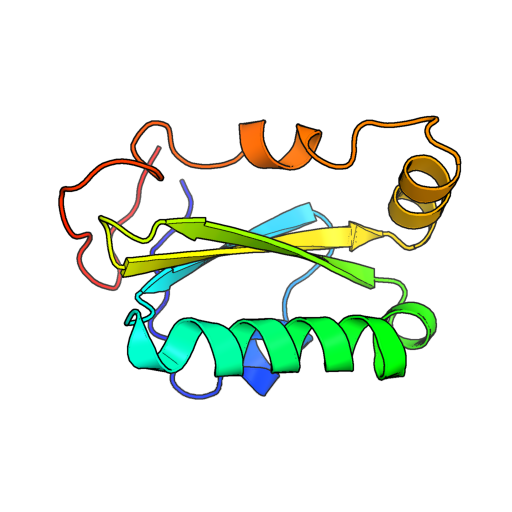 N 1
ATOM 815 C CA . LYS A 1 99 ? 13.750 8.916 -10.191 1.00 92.69 99 LYS A CA 1
ATOM 816 C C . LYS A 1 99 ? 14.324 7.598 -10.714 1.00 92.69 99 LYS A C 1
ATOM 818 O O . LYS A 1 99 ? 13.848 7.091 -11.719 1.00 92.69 99 LYS A O 1
ATOM 823 N N . LYS A 1 100 ? 15.373 7.081 -10.067 1.00 91.38 100 LYS A N 1
ATOM 824 C CA . LYS A 1 100 ? 16.071 5.864 -10.496 1.00 91.38 100 LYS A CA 1
ATOM 825 C C . LYS A 1 100 ? 15.127 4.678 -10.376 1.00 91.38 100 LYS A C 1
ATOM 827 O O . LYS A 1 100 ? 14.652 4.434 -9.274 1.00 91.38 100 LYS A O 1
ATOM 832 N N . GLU A 1 101 ? 14.879 3.961 -11.468 1.00 87.44 101 GLU A N 1
ATOM 833 C CA . GLU A 1 101 ? 14.080 2.734 -11.459 1.00 87.44 101 GLU A CA 1
ATOM 834 C C . GLU A 1 101 ? 14.686 1.679 -10.529 1.00 87.44 101 GLU A C 1
ATOM 836 O O . GLU A 1 101 ? 15.904 1.598 -10.350 1.00 87.44 101 GLU A O 1
ATOM 841 N N . TRP A 1 102 ? 13.813 0.899 -9.900 1.00 93.75 102 TRP A N 1
ATOM 842 C CA . TRP A 1 102 ? 14.213 -0.210 -9.050 1.00 93.75 102 TRP A CA 1
ATOM 843 C C . TRP A 1 102 ? 13.919 -1.515 -9.768 1.00 93.75 102 TRP A C 1
ATOM 845 O O . TRP A 1 102 ? 12.826 -1.697 -10.303 1.00 93.75 102 TRP A O 1
ATOM 855 N N . GLU A 1 103 ? 14.868 -2.440 -9.735 1.00 90.81 103 GLU A N 1
ATOM 856 C CA . GLU A 1 103 ? 14.650 -3.780 -10.268 1.00 90.81 103 GLU A CA 1
ATOM 857 C C . GLU A 1 103 ? 13.649 -4.542 -9.400 1.00 90.81 103 GLU A C 1
ATOM 859 O O . GLU A 1 103 ? 13.618 -4.393 -8.172 1.00 90.81 103 GLU A O 1
ATOM 864 N N . ALA A 1 104 ? 12.836 -5.394 -10.023 1.00 88.00 104 ALA A N 1
ATOM 865 C CA . ALA A 1 104 ? 12.049 -6.347 -9.254 1.00 88.00 104 ALA A CA 1
ATOM 866 C C . ALA A 1 104 ? 12.995 -7.214 -8.412 1.00 88.00 104 ALA A C 1
ATOM 868 O O . ALA A 1 104 ? 14.083 -7.571 -8.852 1.00 88.00 104 ALA A O 1
ATOM 869 N N . GLU A 1 105 ? 12.572 -7.542 -7.196 1.00 90.94 105 GLU A N 1
ATOM 870 C CA . GLU A 1 105 ? 13.332 -8.320 -6.218 1.00 90.94 105 GLU A CA 1
ATOM 871 C C . GLU A 1 105 ? 14.561 -7.625 -5.608 1.00 90.94 105 GLU A C 1
ATOM 873 O O . GLU A 1 105 ? 15.249 -8.236 -4.793 1.00 90.94 105 GLU A O 1
ATOM 878 N N . SER A 1 106 ? 14.804 -6.347 -5.911 1.00 90.31 106 SER A N 1
ATOM 879 C CA . SER A 1 106 ? 15.818 -5.554 -5.204 1.00 90.31 106 SER A CA 1
ATOM 880 C C . SER A 1 106 ? 15.359 -5.145 -3.796 1.00 90.31 106 SER A C 1
ATOM 882 O O . SER A 1 106 ? 14.164 -4.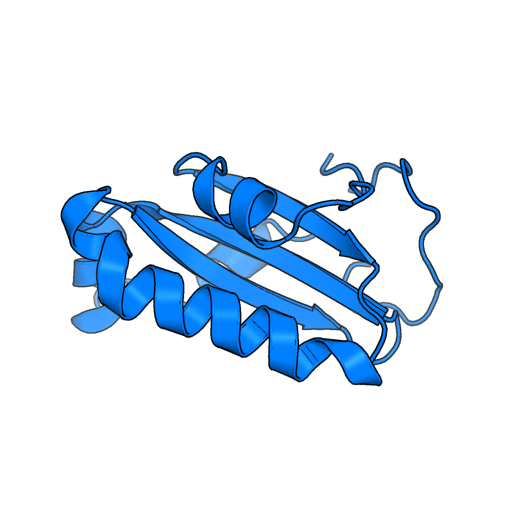989 -3.546 1.00 90.31 106 SER A O 1
ATOM 884 N N . GLU A 1 107 ? 16.303 -4.981 -2.869 1.00 91.50 107 GLU A N 1
ATOM 885 C CA . GLU A 1 107 ? 16.068 -4.526 -1.491 1.00 91.50 107 GLU A CA 1
ATOM 886 C C . GLU A 1 107 ? 16.534 -3.077 -1.324 1.00 91.50 107 GLU A C 1
ATOM 888 O O . GLU A 1 107 ? 17.549 -2.694 -1.907 1.00 91.50 107 GLU A O 1
ATOM 893 N N . HIS A 1 108 ? 15.796 -2.284 -0.541 1.00 90.50 108 HIS A N 1
ATOM 894 C CA . HIS A 1 108 ? 16.081 -0.859 -0.323 1.00 90.50 108 HIS A CA 1
ATOM 895 C C . HIS A 1 108 ? 15.9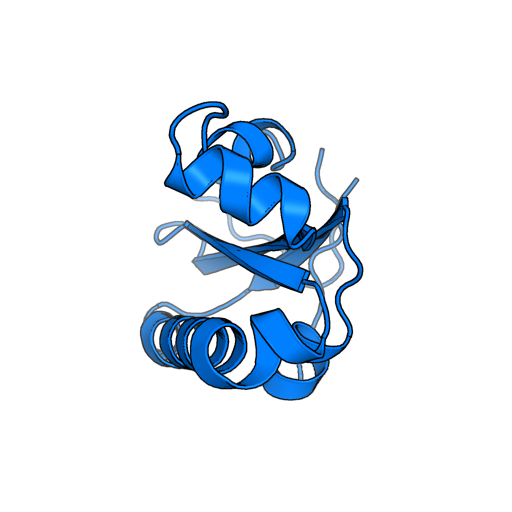69 -0.488 1.155 1.00 90.50 108 HIS A C 1
ATOM 897 O O . HIS A 1 108 ? 15.158 -1.080 1.876 1.00 90.50 108 HIS A O 1
ATOM 903 N N . ASP A 1 109 ? 16.800 0.465 1.580 1.00 83.06 109 ASP A N 1
ATOM 904 C CA . ASP A 1 109 ? 16.861 1.014 2.944 1.00 83.06 109 ASP A CA 1
ATOM 905 C C . ASP A 1 109 ? 15.913 2.191 3.141 1.00 83.06 109 ASP A C 1
ATOM 907 O O . ASP A 1 109 ? 16.048 3.206 2.413 1.00 83.06 109 ASP A O 1
#

Organism: NCBI:txid1703337

Sequence (109 aa):
MPKVERVIHPTTWIREIHVGQLKITNVSLDKRHSFVNMISDYNRSWGAIAGKFIHYSYNSYGCRLAIYAVSSEERKQELNKETDEGKWKEKLPIDFYGKKEWEAESEHD

Secondary structure (DSSP, 8-state):
--BEE--S-HHHHHHSPPTT-EEEEE--GGGHHHHHHHHHHHIIIIIHHHTEEEEEEEETTTTEEEEEEEEHHHHHHHHTTSS-TTGGGGGS-TTTT-SS---TT-B--

Mean predicted aligned error: 3.0 Å